Protein AF-A0A6J7NEA6-F1 (afdb_monomer_lite)

Secondary structure (DSSP, 8-state):
---EEE-SSHHHHHHHTTSSEEEEESB-TT--TTS-S-EEEEE---BPPTT--TTSHHHHHHTHHHHTHHHHHHHHHH-HHHHTTSTTHHHHHHHHHTS-GGGHHHHHHTTTTTS--HHHHHHHHHHTTTTHHHHSS-B-HHHHHHHHHHHHHTT--EEEE---SS-HHHHHHHHHHHHH-

Organism: NCBI:txid449393

InterPro domains:
  IPR036661 Luciferase-like domain superfamily [G3DSA:3.20.20.30] (1-178)

Sequence (181 aa):
MPILIGALGPKGRAIAEKFDGVFAATTVEGIEPGAFDWVAFLYWGTVLDQDESLDGERVRLAGGPGGAIAYHATYELAGADAVLTLPGGKEWLATVMALPENERHLGVHVGHCIHLNKADEAAWAVTGGSLLPTTTLTGTAAEVRAHAEQLAEQGVTEMVYQPAGPNPRRELETMYNALSK

pLDDT: mean 95.41, std 3.98, range [59.69, 98.75]

Foldseek 3Di:
DFDEFEDPDPVRVVVRLVGQYYEYEQDCPPVAAPVHPAYEYEFFFFAADVPRFLLDPQRQFWQLLQLLVVLLCCCVPVNLVSLVVDQLSVQLSVQLVVDDPVCSNVSSPVCRLAHQHPSSVSSCVRCSNVSRLPRGLYYHLQSSQVVVVVVVVRNHDHYHYDTYHDCVVNRVVSSCVSHVD

Radius of gyration: 16.83 Å; chains: 1; bounding box: 38×39×41 Å

Structure (mmCIF, N/CA/C/O backbone):
data_AF-A0A6J7NEA6-F1
#
_entry.id   AF-A0A6J7NEA6-F1
#
loop_
_atom_site.group_PDB
_atom_site.id
_atom_site.type_symbol
_atom_site.label_atom_id
_atom_site.label_alt_id
_atom_site.label_comp_id
_atom_site.label_asym_id
_atom_site.label_entity_id
_atom_site.label_seq_id
_atom_site.pdbx_PDB_ins_code
_atom_site.Cartn_x
_atom_site.Cartn_y
_atom_site.Cartn_z
_atom_site.occupancy
_atom_site.B_iso_or_equiv
_atom_site.auth_seq_id
_atom_site.auth_comp_id
_atom_site.auth_asym_id
_atom_site.auth_atom_id
_atom_site.pdbx_PDB_model_num
ATOM 1 N N . MET A 1 1 ? -12.981 -21.023 17.363 1.00 89.31 1 MET A N 1
ATOM 2 C CA . MET A 1 1 ? -11.896 -20.211 16.780 1.00 89.31 1 MET A CA 1
ATOM 3 C C . MET A 1 1 ? -12.492 -19.554 15.556 1.00 89.31 1 MET A C 1
ATOM 5 O O . MET A 1 1 ? -13.000 -20.319 14.742 1.00 89.31 1 MET A O 1
ATOM 9 N N . PRO A 1 2 ? -12.526 -18.215 15.479 1.00 93.88 2 PRO A N 1
ATOM 10 C CA . PRO A 1 2 ? -13.101 -17.529 14.328 1.00 93.88 2 PRO A CA 1
ATOM 11 C C . PRO A 1 2 ? -12.266 -17.777 13.068 1.00 93.88 2 PRO A C 1
ATOM 13 O O . PRO A 1 2 ? -11.044 -17.932 13.155 1.00 93.88 2 PRO A O 1
ATOM 16 N N . ILE A 1 3 ? -12.926 -17.831 11.914 1.00 96.19 3 ILE A N 1
ATOM 17 C CA . ILE A 1 3 ? -12.321 -18.002 10.594 1.00 96.19 3 ILE A CA 1
ATOM 18 C C . ILE A 1 3 ? -12.774 -16.845 9.704 1.00 96.19 3 ILE A C 1
ATOM 20 O O . ILE A 1 3 ? -13.961 -16.700 9.422 1.00 96.19 3 ILE A O 1
ATOM 24 N N . LEU A 1 4 ? -11.809 -16.063 9.219 1.00 96.50 4 LEU A N 1
ATOM 25 C CA . LEU A 1 4 ? -12.025 -15.029 8.208 1.00 96.50 4 LEU A CA 1
ATOM 26 C C . LEU A 1 4 ? -11.512 -15.507 6.853 1.00 96.50 4 LEU A C 1
ATOM 28 O O . LEU A 1 4 ? -10.469 -16.160 6.770 1.00 96.50 4 LEU A O 1
ATOM 32 N N . ILE A 1 5 ? -12.224 -15.158 5.783 1.00 96.38 5 ILE A N 1
ATOM 33 C CA . ILE A 1 5 ? -11.835 -15.522 4.418 1.00 96.38 5 ILE A CA 1
ATOM 34 C C . ILE A 1 5 ? -11.219 -14.320 3.705 1.00 96.38 5 ILE A C 1
ATOM 36 O O . ILE A 1 5 ? -11.878 -13.302 3.504 1.00 96.38 5 ILE A O 1
ATOM 40 N N . GLY A 1 6 ? -9.963 -14.469 3.275 1.00 93.94 6 GLY A N 1
ATOM 41 C CA . GLY A 1 6 ? -9.283 -13.517 2.397 1.00 93.94 6 GLY A CA 1
ATOM 42 C C . GLY A 1 6 ? -9.945 -13.462 1.022 1.00 93.94 6 GLY A C 1
ATOM 43 O O . GLY A 1 6 ? -9.857 -14.433 0.267 1.00 93.94 6 GLY A O 1
ATOM 44 N N . ALA A 1 7 ? -10.618 -12.359 0.685 1.00 88.50 7 ALA A N 1
ATOM 45 C CA . ALA A 1 7 ? -11.416 -12.286 -0.537 1.00 88.50 7 ALA A CA 1
ATOM 46 C C . ALA A 1 7 ? -11.433 -10.893 -1.181 1.00 88.50 7 ALA A C 1
ATOM 48 O O . ALA A 1 7 ? -12.070 -9.975 -0.681 1.00 88.50 7 ALA A O 1
ATOM 49 N N . LEU A 1 8 ? -10.823 -10.784 -2.366 1.00 79.12 8 LEU A N 1
ATOM 50 C CA . LEU A 1 8 ? -10.908 -9.593 -3.229 1.00 79.12 8 LEU A CA 1
ATOM 51 C C . LEU A 1 8 ? -11.978 -9.737 -4.328 1.00 79.12 8 LEU A C 1
ATOM 53 O O . LEU A 1 8 ? -12.566 -8.763 -4.785 1.00 79.12 8 LEU A O 1
ATOM 57 N N . GLY A 1 9 ? -12.272 -10.971 -4.753 1.00 86.44 9 GLY A N 1
ATOM 58 C CA . GLY A 1 9 ? -13.196 -11.260 -5.855 1.00 86.44 9 GLY A CA 1
ATOM 59 C C . GLY A 1 9 ? -14.535 -11.871 -5.416 1.00 86.44 9 GLY A C 1
ATOM 60 O O . GLY A 1 9 ? -14.635 -12.435 -4.322 1.00 86.44 9 GLY A O 1
ATOM 61 N N . PRO A 1 10 ? -15.554 -11.866 -6.297 1.00 89.94 10 PRO A N 1
ATOM 62 C CA . PRO A 1 10 ? -16.910 -12.328 -5.975 1.00 89.94 10 PRO A CA 1
ATOM 63 C C . PRO A 1 10 ? -16.968 -13.805 -5.559 1.00 89.94 10 PRO A C 1
ATOM 65 O O . PRO A 1 10 ? -17.767 -14.180 -4.707 1.00 89.94 10 PRO A O 1
ATOM 68 N N . LYS A 1 11 ? -16.083 -14.654 -6.104 1.00 91.75 11 LYS A N 1
ATOM 69 C CA . LYS A 1 11 ? -16.000 -16.071 -5.711 1.00 91.75 11 LYS A CA 1
ATOM 70 C C . LYS A 1 11 ? -15.532 -16.246 -4.266 1.00 91.75 11 LYS A C 1
ATOM 72 O O . LYS A 1 11 ? -16.073 -17.088 -3.565 1.00 91.75 11 LYS A O 1
ATOM 77 N N . GLY A 1 12 ? -14.537 -15.467 -3.835 1.00 91.12 12 GLY A N 1
ATOM 78 C CA . GLY A 1 12 ? -14.039 -15.508 -2.458 1.00 91.12 12 GLY A CA 1
ATOM 79 C C . GLY A 1 12 ? -15.075 -14.966 -1.476 1.00 91.12 12 GLY A C 1
ATOM 80 O O . GLY A 1 12 ? -15.308 -15.578 -0.440 1.00 91.12 12 GLY A O 1
ATOM 81 N N . ARG A 1 13 ? -15.768 -13.882 -1.849 1.00 91.56 13 ARG A N 1
ATOM 82 C CA . ARG A 1 13 ? -16.838 -13.284 -1.037 1.00 91.56 13 ARG A CA 1
ATOM 83 C C . ARG A 1 13 ? -18.005 -14.249 -0.802 1.00 91.56 13 ARG A C 1
ATOM 85 O O . ARG A 1 13 ? -18.405 -14.437 0.338 1.00 91.56 13 ARG A O 1
ATOM 92 N N . ALA A 1 14 ? -18.444 -14.975 -1.832 1.00 92.38 14 ALA A N 1
ATOM 93 C CA . ALA A 1 14 ? -19.467 -16.019 -1.686 1.00 92.38 14 ALA A CA 1
ATOM 94 C C . ALA A 1 14 ? -19.032 -17.196 -0.781 1.00 92.38 14 ALA A C 1
ATOM 96 O O . ALA A 1 14 ? -19.865 -17.955 -0.282 1.00 92.38 14 ALA A O 1
ATOM 97 N N . ILE A 1 15 ? -17.722 -17.398 -0.594 1.00 95.00 15 ILE A N 1
ATOM 98 C CA . ILE A 1 15 ? -17.208 -18.335 0.410 1.00 95.00 15 ILE A CA 1
ATOM 99 C C . ILE A 1 15 ? -17.215 -17.685 1.794 1.00 95.00 15 ILE A C 1
ATOM 101 O O . ILE A 1 15 ? -17.634 -18.352 2.733 1.00 95.00 15 ILE A O 1
ATOM 105 N N . ALA A 1 16 ? -16.821 -16.413 1.916 1.00 95.06 16 ALA A N 1
ATOM 106 C CA . ALA A 1 16 ? -16.814 -15.667 3.176 1.00 95.06 16 ALA A CA 1
ATOM 107 C C . ALA A 1 16 ? -18.184 -15.654 3.875 1.00 95.06 16 ALA A C 1
ATOM 109 O O . ALA A 1 16 ? -18.229 -15.788 5.091 1.00 95.06 16 ALA A O 1
ATOM 110 N N . GLU A 1 17 ? -19.293 -15.606 3.124 1.00 92.94 17 GLU A N 1
ATOM 111 C CA . GLU A 1 17 ? -20.676 -15.674 3.654 1.00 92.94 17 GLU A CA 1
ATOM 112 C C . GLU A 1 17 ? -20.971 -16.934 4.491 1.00 92.94 17 GLU A C 1
ATOM 114 O O . GLU A 1 17 ? -21.966 -16.998 5.208 1.00 92.94 17 GLU A O 1
ATOM 119 N N . LYS A 1 18 ? -20.127 -17.966 4.388 1.00 95.62 18 LYS A N 1
ATOM 120 C CA . LYS A 1 18 ? -20.266 -19.233 5.121 1.00 95.62 18 LYS A CA 1
ATOM 121 C C . LYS A 1 18 ? -19.426 -19.283 6.401 1.00 95.62 18 LYS A C 1
ATOM 123 O O . LYS A 1 18 ? -19.412 -20.325 7.055 1.00 95.62 18 LYS A O 1
ATOM 128 N N . PHE A 1 19 ? -18.696 -18.215 6.712 1.00 96.25 19 PHE A N 1
ATOM 129 C CA . PHE A 1 19 ? -17.760 -18.119 7.833 1.00 96.25 19 PHE A CA 1
ATOM 130 C C . PHE A 1 19 ? -18.024 -16.855 8.660 1.00 96.25 19 PHE A C 1
ATOM 132 O O . PHE A 1 19 ? -19.014 -16.162 8.448 1.00 96.25 19 PHE A O 1
ATOM 139 N N . ASP A 1 20 ? -17.152 -16.578 9.630 1.00 96.94 20 ASP A N 1
ATOM 140 C CA . ASP A 1 20 ? -17.363 -15.523 10.625 1.00 96.94 20 ASP A CA 1
ATOM 141 C C . ASP A 1 20 ? -17.129 -14.108 10.067 1.00 96.94 20 ASP A C 1
ATOM 143 O O . ASP A 1 20 ? -17.513 -13.129 10.701 1.00 96.94 20 ASP A O 1
ATOM 147 N N . GLY A 1 21 ? -16.503 -13.984 8.892 1.00 96.19 21 GLY A N 1
ATOM 148 C CA . GLY A 1 21 ? -16.270 -12.694 8.256 1.00 96.19 21 GLY A CA 1
ATOM 149 C C . GLY A 1 21 ? -15.310 -12.731 7.073 1.00 96.19 21 GLY A C 1
ATOM 150 O O . GLY A 1 21 ? -14.870 -13.786 6.598 1.00 96.19 21 GLY A O 1
ATOM 151 N N . VAL A 1 22 ? -14.969 -11.536 6.602 1.00 97.00 22 VAL A N 1
ATOM 152 C CA . VAL A 1 22 ? -14.124 -11.314 5.429 1.00 97.00 22 VAL A CA 1
ATOM 153 C C . VAL A 1 22 ? -12.842 -10.584 5.821 1.00 97.00 22 VAL A C 1
ATOM 155 O O . VAL A 1 22 ? -12.849 -9.679 6.654 1.00 97.00 22 VAL A O 1
ATOM 158 N N . PHE A 1 23 ? -11.733 -10.988 5.205 1.00 96.88 23 PHE A N 1
ATOM 159 C CA . PHE A 1 23 ? -10.455 -10.294 5.284 1.00 96.88 23 PHE A CA 1
ATOM 160 C C . PHE A 1 23 ? -10.178 -9.644 3.922 1.00 96.88 23 PHE A C 1
ATOM 162 O O . PHE A 1 23 ? -9.925 -10.328 2.925 1.00 96.88 23 PHE A O 1
ATOM 169 N N . ALA A 1 24 ? -10.273 -8.324 3.867 1.00 94.25 24 ALA A N 1
ATOM 170 C CA . ALA A 1 24 ? -10.056 -7.514 2.678 1.00 94.25 24 ALA A CA 1
ATOM 171 C C . ALA A 1 24 ? -8.676 -6.843 2.717 1.00 94.25 24 ALA A C 1
ATOM 173 O O . ALA A 1 24 ? -8.065 -6.686 3.772 1.00 94.25 24 ALA A O 1
ATOM 174 N N . ALA A 1 25 ? -8.178 -6.450 1.551 1.00 90.38 25 ALA A N 1
ATOM 175 C CA . ALA A 1 25 ? -6.956 -5.670 1.397 1.00 90.38 25 ALA A CA 1
ATOM 176 C C . ALA A 1 25 ? -7.117 -4.758 0.178 1.00 90.38 25 ALA A C 1
ATOM 178 O O . ALA A 1 25 ? -7.821 -5.127 -0.758 1.00 90.38 25 ALA A O 1
ATOM 179 N N . THR A 1 26 ? -6.467 -3.593 0.157 1.00 82.75 26 THR A N 1
ATOM 180 C CA . THR A 1 26 ? -6.476 -2.637 -0.977 1.00 82.75 26 THR A CA 1
ATOM 181 C C . THR A 1 26 ? -7.827 -1.962 -1.268 1.00 82.75 26 THR A C 1
ATOM 183 O O . THR A 1 26 ? -7.848 -0.764 -1.520 1.00 82.75 26 THR A O 1
ATOM 186 N N . THR A 1 27 ? -8.947 -2.685 -1.240 1.00 86.44 27 THR A N 1
ATOM 187 C CA . THR A 1 27 ? -10.294 -2.175 -1.516 1.00 86.44 27 THR A CA 1
ATOM 188 C C . THR A 1 27 ? -11.355 -2.986 -0.770 1.00 86.44 27 THR A C 1
ATOM 190 O O . THR A 1 27 ? -11.175 -4.178 -0.515 1.00 86.44 27 THR A O 1
ATOM 193 N N . VAL A 1 28 ? -12.469 -2.335 -0.439 1.00 90.50 28 VAL A N 1
ATOM 194 C CA . VAL A 1 28 ? -13.708 -2.975 0.039 1.00 90.50 28 VAL A CA 1
ATOM 195 C C . VAL A 1 28 ? -14.769 -3.064 -1.064 1.00 90.50 28 VAL A C 1
ATOM 197 O O . VAL A 1 28 ? -15.922 -3.387 -0.801 1.00 90.50 28 VAL A O 1
ATOM 200 N N . GLU A 1 29 ? -14.403 -2.790 -2.319 1.00 89.31 29 GLU A N 1
ATOM 201 C CA . GLU A 1 29 ? -15.335 -2.809 -3.446 1.00 89.31 29 GLU A CA 1
ATOM 202 C C . GLU A 1 29 ? -16.078 -4.153 -3.566 1.00 89.31 29 GLU A C 1
ATOM 204 O O . GLU A 1 29 ? -15.499 -5.243 -3.640 1.00 89.31 29 GLU A O 1
ATOM 209 N N . GLY A 1 30 ? -17.408 -4.064 -3.603 1.00 88.69 30 GLY A N 1
ATOM 210 C CA . GLY A 1 30 ? -18.301 -5.217 -3.627 1.00 88.69 30 GLY A CA 1
ATOM 211 C C . GLY A 1 30 ? -18.518 -5.887 -2.264 1.00 88.69 30 GLY A C 1
ATOM 212 O O . GLY A 1 30 ? -19.132 -6.957 -2.217 1.00 88.69 30 GLY A O 1
ATOM 213 N N . ILE A 1 31 ? -18.027 -5.303 -1.172 1.00 91.69 31 ILE A N 1
ATOM 214 C CA . ILE A 1 31 ? -18.454 -5.611 0.193 1.00 91.69 31 ILE A CA 1
ATOM 215 C C . ILE A 1 31 ? -19.374 -4.470 0.622 1.00 91.69 31 ILE A C 1
ATOM 217 O O . ILE A 1 31 ? -18.912 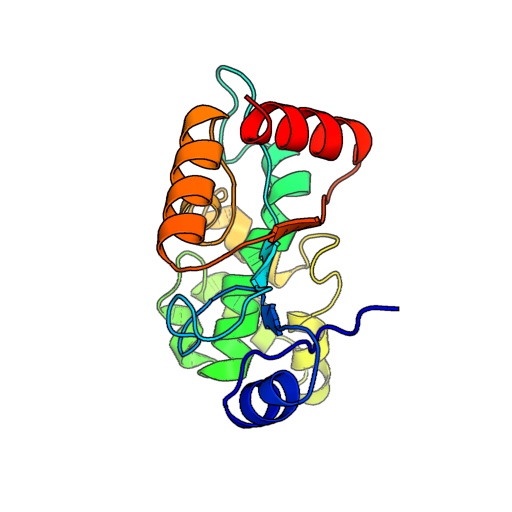-3.392 0.978 1.00 91.69 31 ILE A O 1
ATOM 221 N N . GLU A 1 32 ? -20.684 -4.690 0.539 1.00 91.81 32 GLU A N 1
ATOM 222 C CA . GLU A 1 32 ? -21.648 -3.681 0.981 1.00 91.81 32 GLU A CA 1
ATOM 223 C C . GLU A 1 32 ? -21.550 -3.485 2.507 1.00 91.81 32 GLU A C 1
ATOM 225 O O . GLU A 1 32 ? -21.403 -4.477 3.235 1.00 91.81 32 GLU A O 1
ATOM 230 N N . PRO A 1 33 ? -21.664 -2.248 3.027 1.00 94.06 33 PRO A N 1
ATOM 231 C CA . PRO A 1 33 ? -21.673 -2.009 4.465 1.00 94.06 33 PRO A CA 1
ATOM 232 C C . PRO A 1 33 ? -22.750 -2.846 5.170 1.00 94.06 33 PRO A C 1
ATOM 234 O O . PRO A 1 33 ? -23.919 -2.839 4.782 1.00 94.06 33 PRO A O 1
ATOM 237 N N . GLY A 1 34 ? -22.353 -3.584 6.209 1.00 92.38 34 GLY A N 1
ATOM 238 C CA . GLY A 1 34 ? -23.239 -4.492 6.944 1.00 92.38 34 GLY A CA 1
ATOM 239 C C . GLY A 1 34 ? -23.480 -5.855 6.279 1.00 92.38 34 GLY A C 1
ATOM 240 O O . GLY A 1 34 ? -24.256 -6.644 6.810 1.00 92.38 34 GLY A O 1
ATOM 241 N N . ALA A 1 35 ? -22.822 -6.169 5.154 1.00 92.25 35 ALA A N 1
ATOM 242 C CA . ALA A 1 35 ? -22.872 -7.510 4.558 1.00 92.25 35 ALA A CA 1
ATOM 243 C C . ALA A 1 35 ? -22.213 -8.585 5.442 1.00 92.25 35 ALA A C 1
ATOM 245 O O . ALA A 1 35 ? -22.572 -9.758 5.355 1.00 92.25 35 ALA A O 1
ATOM 246 N N . PHE A 1 36 ? -21.264 -8.184 6.291 1.00 95.00 36 PHE A N 1
ATOM 247 C CA . PHE A 1 36 ? -20.608 -9.031 7.282 1.00 95.00 36 PHE A CA 1
ATOM 248 C C . PHE A 1 36 ? -20.566 -8.308 8.626 1.00 95.00 36 PHE A C 1
ATOM 250 O O . PHE A 1 36 ? -20.308 -7.105 8.667 1.00 95.00 36 PHE A O 1
ATOM 257 N N . ASP A 1 37 ? -20.735 -9.057 9.716 1.00 95.12 37 ASP A N 1
ATOM 258 C CA . ASP A 1 37 ? -20.525 -8.537 11.074 1.00 95.12 37 ASP A CA 1
ATOM 259 C C . ASP A 1 37 ? -19.036 -8.254 11.349 1.00 95.12 37 ASP A C 1
ATOM 261 O O . ASP A 1 37 ? -18.707 -7.419 12.191 1.00 95.12 37 ASP A O 1
ATOM 265 N N . TRP A 1 38 ? -18.136 -8.947 10.637 1.00 97.31 38 TRP A N 1
ATOM 266 C CA . TRP A 1 38 ? -16.689 -8.800 10.765 1.00 97.31 38 TRP A CA 1
ATOM 267 C C . TRP A 1 38 ? -16.020 -8.594 9.401 1.00 97.31 38 TRP A C 1
ATOM 269 O O . TRP A 1 38 ? -15.915 -9.509 8.578 1.00 97.31 38 TRP A O 1
ATOM 279 N N . VAL A 1 39 ? -15.534 -7.373 9.184 1.00 97.44 39 VAL A N 1
ATOM 280 C CA . VAL A 1 39 ? -14.752 -6.955 8.017 1.00 97.44 39 VAL A CA 1
ATOM 281 C C . VAL A 1 39 ? -13.379 -6.496 8.500 1.00 97.44 39 VAL A C 1
ATOM 283 O O . VAL A 1 39 ? -13.215 -5.363 8.956 1.00 97.44 39 VAL A O 1
ATOM 286 N N . ALA A 1 40 ? -12.392 -7.387 8.418 1.00 97.38 40 ALA A N 1
ATOM 287 C CA . ALA A 1 40 ? -10.998 -7.053 8.686 1.00 97.38 40 ALA A CA 1
ATOM 288 C C . ALA A 1 40 ? -10.356 -6.473 7.422 1.00 97.38 40 ALA A C 1
ATOM 290 O O . ALA A 1 40 ? -10.438 -7.082 6.356 1.00 97.38 40 ALA A O 1
ATOM 291 N N . PHE A 1 41 ? -9.709 -5.316 7.528 1.00 96.06 41 PHE A N 1
ATOM 292 C CA . PHE A 1 41 ? -9.077 -4.642 6.399 1.00 96.06 41 PHE A CA 1
ATOM 293 C C . PHE A 1 41 ? -7.574 -4.496 6.625 1.00 96.06 41 PHE A C 1
ATOM 295 O O . PHE A 1 41 ? -7.138 -3.816 7.556 1.00 96.06 41 PHE A O 1
ATOM 302 N N . LEU A 1 42 ? -6.779 -5.133 5.764 1.00 95.81 42 LEU A N 1
ATOM 303 C CA . LEU A 1 42 ? -5.329 -4.997 5.748 1.00 95.81 42 LEU A CA 1
ATOM 304 C C . LEU A 1 42 ? -4.910 -3.698 5.070 1.00 95.81 42 LEU A C 1
ATOM 306 O O . LEU A 1 42 ? -5.265 -3.434 3.920 1.00 95.81 42 LEU A O 1
ATOM 310 N N . TYR A 1 43 ? -4.067 -2.947 5.765 1.00 92.50 43 TYR A N 1
ATOM 311 C CA . TYR A 1 43 ? -3.426 -1.754 5.247 1.00 92.50 43 TYR A CA 1
ATOM 312 C C . TYR A 1 43 ? -1.935 -1.720 5.569 1.00 92.50 43 TYR A C 1
ATOM 314 O O . TYR A 1 43 ? -1.420 -2.363 6.489 1.00 92.50 43 TYR A O 1
ATOM 322 N N . TRP A 1 44 ? -1.263 -0.879 4.795 1.00 95.88 44 TRP A N 1
ATOM 323 C CA . TRP A 1 44 ? 0.140 -0.520 4.922 1.00 95.88 44 TRP A CA 1
ATOM 324 C C . TRP A 1 44 ? 0.248 0.996 5.077 1.00 95.88 44 TRP A C 1
ATOM 326 O O . TRP A 1 44 ? -0.750 1.713 4.972 1.00 95.88 44 TRP A O 1
ATOM 336 N N . GLY A 1 45 ? 1.464 1.489 5.280 1.00 96.12 45 GLY A N 1
ATOM 337 C CA . GLY A 1 45 ? 1.749 2.916 5.377 1.00 96.12 45 GLY A CA 1
ATOM 338 C C . GLY A 1 45 ? 2.497 3.264 6.652 1.00 96.12 45 GLY A C 1
ATOM 339 O O . GLY A 1 45 ? 2.931 2.383 7.399 1.00 96.12 45 GLY A O 1
ATOM 340 N N . THR A 1 46 ? 2.668 4.559 6.885 1.00 98.06 46 THR A N 1
ATOM 341 C CA . THR A 1 46 ? 3.427 5.073 8.024 1.00 98.06 46 THR A CA 1
ATOM 342 C C . THR A 1 46 ? 2.885 6.411 8.516 1.00 98.06 46 THR A C 1
ATOM 344 O O . THR A 1 46 ? 2.452 7.250 7.730 1.00 98.06 46 THR A O 1
ATOM 347 N N . VAL A 1 47 ? 2.950 6.641 9.826 1.00 98.00 47 VAL A N 1
ATOM 348 C CA . VAL A 1 47 ? 2.638 7.952 10.405 1.00 98.00 47 VAL A CA 1
ATOM 349 C C . VAL A 1 47 ? 3.864 8.860 10.280 1.00 98.00 47 VAL A C 1
ATOM 351 O O . VAL A 1 47 ? 4.972 8.490 10.695 1.00 98.00 47 VAL A O 1
ATOM 354 N N . LEU A 1 48 ? 3.653 10.040 9.699 1.00 98.00 48 LEU A N 1
ATOM 355 C CA . LEU A 1 48 ? 4.662 11.083 9.548 1.00 98.00 48 LEU A CA 1
ATOM 356 C C . LEU A 1 48 ? 4.907 11.797 10.880 1.00 98.00 48 LEU A C 1
ATOM 358 O O . LEU A 1 48 ? 3.959 12.146 11.591 1.00 98.00 48 LEU A O 1
ATOM 362 N N . ASP A 1 49 ? 6.181 12.030 11.196 1.00 94.94 49 ASP A N 1
ATOM 363 C CA . ASP A 1 49 ? 6.560 12.939 12.281 1.00 94.94 49 ASP A CA 1
ATOM 364 C C . ASP A 1 49 ? 6.300 14.405 11.883 1.00 94.94 49 ASP A C 1
ATOM 366 O O . ASP A 1 49 ? 6.056 14.729 10.717 1.00 94.94 49 ASP A O 1
ATOM 370 N N . GLN A 1 50 ? 6.342 15.315 12.860 1.00 90.75 50 GLN A N 1
ATOM 371 C CA . GLN A 1 50 ? 6.224 16.745 12.580 1.00 90.75 50 GLN A CA 1
ATOM 372 C C . GLN A 1 50 ? 7.338 17.180 11.613 1.00 90.75 50 GLN A C 1
ATOM 374 O O . GLN A 1 50 ? 8.510 16.893 11.849 1.00 90.75 50 GLN A O 1
ATOM 379 N N . ASP A 1 51 ? 6.952 17.870 10.537 1.00 90.81 51 ASP A N 1
ATOM 380 C CA . ASP A 1 51 ? 7.835 18.362 9.468 1.00 90.81 51 ASP A CA 1
ATOM 381 C C . ASP A 1 51 ? 8.543 17.265 8.641 1.00 90.81 51 ASP A C 1
ATOM 383 O O . ASP A 1 51 ? 9.449 17.561 7.857 1.00 90.81 51 ASP A O 1
ATOM 387 N N . GLU A 1 52 ? 8.134 15.997 8.768 1.00 95.81 52 GLU A N 1
ATOM 388 C CA . GLU A 1 52 ? 8.680 14.917 7.948 1.00 95.81 52 GLU A CA 1
ATOM 389 C C . GLU A 1 52 ? 8.156 14.977 6.506 1.00 95.81 52 GLU A C 1
ATOM 391 O O . GLU A 1 52 ? 6.951 15.028 6.256 1.00 95.81 52 GLU A O 1
ATOM 396 N N . SER A 1 53 ? 9.078 14.931 5.541 1.00 95.38 53 SER A N 1
ATOM 397 C CA . SER A 1 53 ? 8.735 14.923 4.119 1.00 95.38 53 SER A CA 1
ATOM 398 C C . SER A 1 53 ? 8.304 13.537 3.641 1.00 95.38 53 SER A C 1
ATOM 400 O O . SER A 1 53 ? 8.912 12.526 3.996 1.00 95.38 53 SER A O 1
ATOM 402 N N . LEU A 1 54 ? 7.306 13.506 2.756 1.00 95.75 54 LEU A N 1
ATOM 403 C CA . LEU A 1 54 ? 6.775 12.286 2.142 1.00 95.75 54 LEU A CA 1
ATOM 404 C C . LEU A 1 54 ? 7.819 11.535 1.292 1.00 95.75 54 LEU A C 1
ATOM 406 O O . LEU A 1 54 ? 7.773 10.310 1.198 1.00 95.75 54 LEU A O 1
ATOM 410 N N . ASP A 1 55 ? 8.774 12.259 0.708 1.00 96.50 55 ASP A N 1
ATOM 411 C CA . ASP A 1 55 ? 9.860 11.702 -0.108 1.00 96.50 55 ASP A CA 1
ATOM 412 C C . ASP A 1 55 ? 11.094 11.282 0.715 1.00 96.50 55 ASP A C 1
ATOM 414 O O . ASP A 1 55 ? 12.078 10.786 0.157 1.00 96.50 55 ASP A O 1
ATOM 418 N N . GLY A 1 56 ? 11.044 11.450 2.041 1.00 97.44 56 GLY A N 1
ATOM 419 C CA . GLY A 1 56 ? 12.138 11.132 2.948 1.00 97.44 56 GLY A C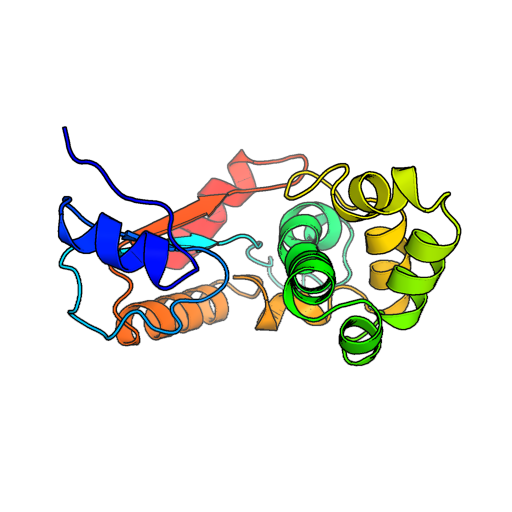A 1
ATOM 420 C C . GLY A 1 56 ? 12.461 9.637 3.003 1.00 97.44 56 GLY A C 1
ATOM 421 O O . GLY A 1 56 ? 11.590 8.776 2.885 1.00 97.44 56 GLY A O 1
ATOM 422 N N . GLU A 1 57 ? 13.730 9.309 3.260 1.00 97.44 57 GLU A N 1
ATOM 423 C CA . GLU A 1 57 ? 14.222 7.922 3.243 1.00 97.44 57 GLU A CA 1
ATOM 424 C C . GLU A 1 57 ? 13.479 7.006 4.228 1.00 97.44 57 GLU A C 1
ATOM 426 O O . GLU A 1 57 ? 13.181 5.856 3.911 1.00 97.44 57 GLU A O 1
ATOM 431 N N . ARG A 1 58 ? 13.116 7.506 5.415 1.00 97.44 58 ARG A N 1
ATOM 432 C CA . ARG A 1 58 ? 12.331 6.722 6.378 1.00 97.44 58 ARG A CA 1
ATOM 433 C C . ARG A 1 58 ? 10.947 6.383 5.819 1.00 97.44 58 ARG A C 1
ATOM 435 O O . ARG A 1 58 ? 10.539 5.224 5.887 1.00 97.44 58 ARG A O 1
ATOM 442 N N . VAL A 1 59 ? 10.254 7.370 5.248 1.00 98.12 59 VAL A N 1
ATOM 443 C CA . VAL A 1 59 ? 8.928 7.198 4.634 1.00 98.12 59 VAL A CA 1
ATOM 444 C C . VAL A 1 59 ? 9.007 6.246 3.445 1.00 98.12 59 VAL A C 1
ATOM 446 O O . VAL A 1 59 ? 8.169 5.355 3.320 1.00 98.12 59 VAL A O 1
ATOM 449 N N . ARG A 1 60 ? 10.064 6.345 2.631 1.00 98.38 60 ARG A N 1
ATOM 450 C CA . ARG A 1 60 ? 10.345 5.389 1.556 1.00 98.38 60 ARG A CA 1
ATOM 451 C C . ARG A 1 60 ? 10.445 3.958 2.065 1.00 98.38 60 ARG A C 1
ATOM 453 O O . ARG A 1 60 ? 9.820 3.067 1.500 1.00 98.38 60 ARG A O 1
ATOM 460 N N . LEU A 1 61 ? 11.211 3.730 3.129 1.00 98.12 61 LEU A N 1
ATOM 461 C CA . LEU A 1 61 ? 11.421 2.391 3.681 1.00 98.12 61 LEU A CA 1
ATOM 462 C C . LEU A 1 61 ? 10.174 1.833 4.386 1.00 98.12 61 LEU A C 1
ATOM 464 O O . LEU A 1 61 ? 9.932 0.631 4.309 1.00 98.12 61 LEU A O 1
ATOM 468 N N . ALA A 1 62 ? 9.401 2.677 5.075 1.00 97.94 62 ALA A N 1
ATOM 469 C CA . ALA A 1 62 ? 8.257 2.250 5.885 1.00 97.94 62 ALA A CA 1
ATOM 470 C C . ALA A 1 62 ? 6.921 2.235 5.120 1.00 97.94 62 ALA A C 1
ATOM 472 O O . ALA A 1 62 ? 6.132 1.308 5.272 1.00 97.94 62 ALA A O 1
ATOM 473 N N . GLY A 1 63 ? 6.654 3.252 4.299 1.00 97.44 63 GLY A N 1
ATOM 474 C CA . GLY A 1 63 ? 5.416 3.388 3.524 1.00 97.44 63 GLY A CA 1
ATOM 475 C C . GLY A 1 63 ? 5.535 2.891 2.084 1.00 97.44 63 GLY A C 1
ATOM 476 O O . GLY A 1 63 ? 4.577 2.338 1.543 1.00 97.44 63 GLY A O 1
ATOM 477 N N . GLY A 1 64 ? 6.716 3.034 1.473 1.00 97.75 64 GLY A N 1
ATOM 478 C CA . GLY A 1 64 ? 6.962 2.684 0.070 1.00 97.75 64 GLY A CA 1
ATOM 479 C C . GLY A 1 64 ? 6.497 1.279 -0.331 1.00 97.75 64 GLY A C 1
ATOM 480 O O . GLY A 1 64 ? 5.774 1.174 -1.322 1.00 97.75 64 GLY A O 1
ATOM 481 N N . PRO A 1 65 ? 6.836 0.206 0.416 1.00 97.38 65 PRO A N 1
ATOM 482 C CA . PRO A 1 65 ? 6.436 -1.155 0.049 1.00 97.38 65 PRO A CA 1
ATOM 483 C C . PRO A 1 65 ? 4.919 -1.350 -0.045 1.00 97.38 65 PRO A C 1
ATOM 485 O O . PRO A 1 65 ? 4.458 -2.123 -0.879 1.00 97.38 65 PRO A O 1
ATOM 488 N N . GLY A 1 66 ? 4.146 -0.631 0.776 1.00 96.50 66 GLY A N 1
ATOM 489 C CA . GLY A 1 66 ? 2.687 -0.607 0.688 1.00 96.50 66 GLY A CA 1
ATOM 490 C C . GLY A 1 66 ? 2.183 0.169 -0.528 1.00 96.50 66 GLY A C 1
ATOM 491 O O . GLY A 1 66 ? 1.287 -0.292 -1.227 1.00 96.50 66 GLY A O 1
ATOM 492 N N . GLY A 1 67 ? 2.791 1.321 -0.825 1.00 96.56 67 GLY A N 1
ATOM 493 C CA . GLY A 1 67 ? 2.428 2.131 -1.993 1.00 96.56 67 GLY A CA 1
ATOM 494 C C . GLY A 1 67 ? 2.713 1.438 -3.329 1.00 96.56 67 GLY A C 1
ATOM 495 O O . GLY A 1 67 ? 1.953 1.594 -4.283 1.00 96.56 67 GLY A O 1
ATOM 496 N N . ALA A 1 68 ? 3.769 0.621 -3.395 1.00 97.62 68 ALA A N 1
ATOM 497 C CA . ALA A 1 68 ? 4.139 -0.129 -4.597 1.00 97.62 68 ALA A CA 1
ATOM 498 C C . ALA A 1 68 ? 3.051 -1.118 -5.058 1.00 97.62 68 ALA A C 1
ATOM 500 O O . ALA A 1 68 ? 2.930 -1.403 -6.252 1.00 97.62 68 ALA A O 1
ATOM 501 N N . ILE A 1 69 ? 2.187 -1.569 -4.139 1.00 96.00 69 ILE A N 1
ATOM 502 C CA . ILE A 1 69 ? 1.064 -2.469 -4.438 1.00 96.00 69 ILE A CA 1
ATOM 503 C C . ILE A 1 69 ? 0.146 -1.878 -5.510 1.00 96.00 69 ILE A C 1
ATOM 505 O O . ILE A 1 69 ? -0.408 -2.636 -6.301 1.00 96.00 69 ILE A O 1
ATOM 509 N N . ALA A 1 70 ? 0.026 -0.550 -5.608 1.00 96.31 70 ALA A N 1
ATOM 510 C CA . ALA A 1 70 ? -0.760 0.092 -6.658 1.00 96.31 70 ALA A CA 1
ATOM 511 C C . ALA A 1 70 ? -0.272 -0.285 -8.067 1.00 96.31 70 ALA A C 1
ATOM 513 O O . ALA A 1 70 ? -1.091 -0.619 -8.925 1.00 96.31 70 ALA A O 1
ATOM 514 N N . TYR A 1 71 ? 1.046 -0.312 -8.302 1.00 97.88 71 TYR A N 1
ATOM 515 C CA . TYR A 1 71 ? 1.606 -0.752 -9.583 1.00 97.88 71 TYR A CA 1
ATOM 516 C C . TYR A 1 71 ? 1.385 -2.248 -9.795 1.00 97.88 71 TYR A C 1
ATOM 518 O O . TYR A 1 71 ? 0.941 -2.656 -10.867 1.00 97.88 71 TYR A O 1
ATOM 526 N N . HIS A 1 72 ? 1.637 -3.057 -8.761 1.00 97.38 72 HIS A N 1
ATOM 527 C CA . HIS A 1 72 ? 1.546 -4.515 -8.845 1.00 97.38 72 HIS A CA 1
ATOM 528 C C . HIS A 1 72 ? 0.110 -4.951 -9.153 1.00 97.38 72 HIS A C 1
ATOM 530 O O . HIS A 1 72 ? -0.129 -5.687 -10.105 1.00 97.38 72 HIS A O 1
ATOM 536 N N . ALA A 1 73 ? -0.857 -4.454 -8.380 1.00 94.38 73 ALA A N 1
ATOM 537 C CA . ALA A 1 73 ? -2.269 -4.761 -8.555 1.00 94.38 73 ALA A CA 1
ATOM 538 C C . ALA A 1 73 ? -2.785 -4.256 -9.907 1.00 94.38 73 ALA A C 1
ATOM 540 O O . ALA A 1 73 ? -3.492 -4.987 -10.593 1.00 94.38 73 ALA A O 1
ATOM 541 N N . THR A 1 74 ? -2.397 -3.049 -10.333 1.00 96.19 74 THR A N 1
ATOM 542 C CA . THR A 1 74 ? -2.797 -2.520 -11.647 1.00 96.19 74 THR A CA 1
ATOM 543 C C . THR A 1 74 ? -2.252 -3.383 -12.782 1.00 96.19 74 THR A C 1
ATOM 545 O O . THR A 1 74 ? -2.999 -3.733 -13.694 1.00 96.19 74 THR A O 1
ATOM 548 N N . TYR A 1 75 ? -0.982 -3.789 -12.708 1.00 96.94 75 TYR A N 1
ATOM 549 C CA . TYR A 1 75 ? -0.372 -4.662 -13.708 1.00 96.94 75 TYR A CA 1
ATOM 550 C C . TYR A 1 75 ? -1.074 -6.026 -13.788 1.00 96.94 75 TYR A C 1
ATOM 552 O O . TYR A 1 75 ? -1.410 -6.477 -14.880 1.00 96.94 75 TYR A O 1
ATOM 560 N N . GLU A 1 76 ? -1.335 -6.664 -12.645 1.00 93.44 76 GLU A N 1
ATOM 561 C CA . GLU A 1 76 ? -1.941 -8.003 -12.586 1.00 93.44 76 GLU A CA 1
ATOM 562 C C . GLU A 1 76 ? -3.430 -8.011 -12.961 1.00 93.44 76 GLU A C 1
ATOM 564 O O . GLU A 1 76 ? -3.908 -8.941 -13.609 1.00 93.44 76 GLU A O 1
ATOM 569 N N . LEU A 1 77 ? -4.181 -6.986 -12.550 1.00 91.06 77 LEU A N 1
ATOM 570 C CA . LEU A 1 77 ? -5.638 -6.957 -12.703 1.00 91.06 77 LEU A CA 1
ATOM 571 C C . LEU A 1 77 ? -6.094 -6.265 -13.992 1.00 91.06 77 LEU A C 1
ATOM 573 O O . LEU A 1 77 ? -7.143 -6.621 -14.529 1.00 91.06 77 LEU A O 1
ATOM 577 N N . ALA A 1 78 ? -5.331 -5.285 -14.482 1.00 94.88 78 ALA A N 1
ATOM 578 C CA . ALA A 1 78 ? -5.700 -4.455 -15.631 1.00 94.88 78 ALA A CA 1
ATOM 579 C C . ALA A 1 78 ? -4.663 -4.468 -16.770 1.00 94.88 78 ALA A C 1
ATOM 581 O O . ALA A 1 78 ? -4.930 -3.931 -17.847 1.00 94.88 78 ALA A O 1
ATOM 582 N N . GLY A 1 79 ? -3.516 -5.124 -16.577 1.00 95.94 79 GLY A N 1
ATOM 583 C CA . GLY A 1 79 ? -2.480 -5.282 -17.593 1.00 95.94 79 GLY A CA 1
ATOM 584 C C . GLY A 1 79 ? -1.479 -4.126 -17.660 1.00 95.94 79 GLY A C 1
ATOM 585 O O . GLY A 1 79 ? -1.610 -3.092 -17.006 1.00 95.94 79 GLY A O 1
ATOM 586 N N . ALA A 1 80 ? -0.453 -4.313 -18.494 1.00 96.25 80 ALA A N 1
ATOM 587 C CA . ALA A 1 80 ? 0.689 -3.406 -18.615 1.00 96.25 80 ALA A CA 1
ATOM 588 C C . ALA A 1 80 ? 0.299 -1.958 -18.965 1.00 96.25 80 ALA A C 1
ATOM 590 O O . ALA A 1 80 ? 0.795 -1.023 -18.340 1.00 96.25 80 ALA A O 1
ATOM 591 N N . ASP A 1 81 ? -0.610 -1.767 -19.924 1.00 97.50 81 ASP A N 1
ATOM 592 C CA . ASP A 1 81 ? -0.997 -0.431 -20.395 1.00 97.50 81 ASP A CA 1
ATOM 593 C C . ASP A 1 81 ? -1.692 0.396 -19.306 1.00 97.50 81 ASP A C 1
ATOM 595 O O . ASP A 1 81 ? -1.527 1.615 -19.256 1.00 97.50 81 ASP A O 1
ATOM 599 N N . ALA A 1 82 ? -2.422 -0.252 -18.391 1.00 97.94 82 ALA A N 1
ATOM 600 C CA . ALA A 1 82 ? -3.104 0.430 -17.295 1.00 97.94 82 ALA A CA 1
ATOM 601 C C . ALA A 1 82 ? -2.115 1.084 -16.318 1.00 97.94 82 ALA A C 1
ATOM 603 O O . ALA A 1 82 ? -2.392 2.160 -15.788 1.00 97.94 82 ALA A O 1
ATOM 604 N N . VAL A 1 83 ? -0.928 0.496 -16.136 1.00 98.06 83 VAL A N 1
ATOM 605 C CA . VAL A 1 83 ? 0.120 1.039 -15.256 1.00 98.06 83 VAL A CA 1
ATOM 606 C C . VAL A 1 83 ? 0.579 2.425 -15.713 1.00 98.06 83 VAL A C 1
ATOM 608 O O . VAL A 1 83 ? 0.918 3.259 -14.880 1.00 98.06 83 VAL A O 1
ATOM 611 N N . LEU A 1 84 ? 0.523 2.725 -17.016 1.00 98.12 84 LEU A N 1
ATOM 612 C CA . LEU A 1 84 ? 0.931 4.022 -17.573 1.00 98.12 84 LEU A CA 1
ATOM 613 C C . LEU A 1 84 ? 0.069 5.200 -17.093 1.00 98.12 84 LEU A C 1
ATOM 615 O O . LEU A 1 84 ? 0.463 6.352 -17.261 1.00 98.12 84 LEU A O 1
ATOM 619 N N . THR A 1 85 ? -1.099 4.919 -16.511 1.00 97.12 85 THR A N 1
ATOM 620 C CA . THR A 1 85 ? -1.984 5.930 -15.914 1.00 97.12 85 THR A CA 1
ATOM 621 C C . THR A 1 85 ? -1.554 6.355 -14.510 1.00 97.12 85 THR A C 1
ATOM 623 O O . THR A 1 85 ? -2.002 7.393 -14.022 1.00 97.12 85 THR A O 1
ATOM 626 N N . LEU A 1 86 ? -0.671 5.585 -13.868 1.00 97.69 86 LEU A N 1
ATOM 627 C CA . LEU A 1 86 ? -0.155 5.880 -12.538 1.00 97.69 86 LEU A CA 1
ATOM 628 C C . LEU A 1 86 ? 1.052 6.833 -12.621 1.00 97.69 86 LEU A C 1
ATOM 630 O O . LEU A 1 86 ? 1.880 6.704 -13.531 1.00 97.69 86 LEU A O 1
ATOM 634 N N . PRO A 1 87 ? 1.220 7.754 -11.652 1.00 97.94 87 PRO A N 1
ATOM 635 C CA . PRO A 1 87 ? 2.475 8.481 -11.462 1.00 97.94 87 PRO A CA 1
ATOM 636 C C . PRO A 1 87 ? 3.664 7.513 -11.449 1.00 97.94 87 PRO A C 1
ATOM 638 O O . PRO A 1 87 ? 3.594 6.501 -10.772 1.00 97.94 87 PRO A O 1
ATOM 641 N N . GLY A 1 88 ? 4.737 7.777 -12.202 1.00 98.19 88 GLY A N 1
ATOM 642 C CA . GLY A 1 88 ? 5.917 6.892 -12.260 1.00 98.19 88 GLY A CA 1
ATOM 643 C C . GLY A 1 88 ? 5.701 5.536 -12.950 1.00 98.19 88 GLY A C 1
ATOM 644 O O . GLY A 1 88 ? 6.628 4.728 -13.038 1.00 98.19 88 GLY A O 1
ATOM 645 N N . GLY A 1 89 ? 4.498 5.267 -13.469 1.00 98.44 89 GLY A N 1
ATOM 646 C CA . GLY A 1 89 ? 4.157 3.986 -14.084 1.00 98.44 89 GLY A CA 1
ATOM 647 C C . GLY A 1 89 ? 4.952 3.679 -15.354 1.00 98.44 89 GLY A C 1
ATOM 648 O O . GLY A 1 89 ? 5.221 2.516 -15.652 1.00 98.44 89 GLY A O 1
ATOM 649 N N . LYS A 1 90 ? 5.398 4.709 -16.083 1.00 98.69 90 LYS A N 1
ATOM 650 C CA . LYS A 1 90 ? 6.262 4.552 -17.261 1.00 98.69 90 LYS A CA 1
ATOM 651 C C . LYS A 1 90 ? 7.631 3.981 -16.881 1.00 98.69 90 LYS A C 1
ATOM 653 O O . LYS A 1 90 ? 8.112 3.061 -17.539 1.00 98.69 90 LYS A O 1
ATOM 658 N N . GLU A 1 91 ? 8.256 4.526 -15.844 1.00 98.75 91 GLU A N 1
ATOM 659 C CA . GLU A 1 91 ? 9.566 4.117 -15.331 1.00 98.75 91 GLU A CA 1
ATOM 660 C C . GLU A 1 91 ? 9.497 2.716 -14.718 1.00 98.75 91 GLU A C 1
ATOM 662 O O . GLU A 1 91 ? 10.354 1.866 -14.992 1.00 98.75 91 GLU A O 1
ATOM 667 N N . TRP A 1 92 ? 8.429 2.458 -13.959 1.00 98.69 92 TRP A N 1
ATOM 668 C CA . TRP A 1 92 ? 8.136 1.143 -13.403 1.00 98.69 92 TRP A CA 1
ATOM 669 C C . TRP A 1 92 ? 8.014 0.091 -14.512 1.00 98.69 92 TRP A C 1
ATOM 671 O O . TRP A 1 92 ? 8.753 -0.897 -14.534 1.00 98.69 92 TRP A O 1
ATOM 681 N N . LEU A 1 93 ? 7.142 0.339 -15.498 1.00 98.56 93 LEU A N 1
ATOM 682 C CA . LEU A 1 93 ? 6.858 -0.617 -16.565 1.00 98.56 93 LEU A CA 1
ATOM 683 C C . LEU A 1 93 ? 8.078 -0.851 -17.457 1.00 98.56 93 LEU A C 1
ATOM 685 O O . LEU A 1 93 ? 8.358 -1.993 -17.814 1.00 98.56 93 LEU A O 1
ATOM 689 N N . ALA A 1 94 ? 8.842 0.195 -17.785 1.00 98.62 94 ALA A N 1
ATOM 690 C CA . ALA A 1 94 ? 10.083 0.048 -18.542 1.00 98.62 94 ALA A CA 1
ATOM 691 C C . ALA A 1 94 ? 11.076 -0.891 -17.834 1.00 98.62 94 ALA A C 1
ATOM 693 O O . ALA A 1 94 ? 11.711 -1.721 -18.487 1.00 98.62 94 ALA A O 1
ATOM 694 N N . THR A 1 95 ? 11.166 -0.803 -16.503 1.00 98.50 95 THR A N 1
ATOM 695 C CA . THR A 1 95 ? 12.042 -1.660 -15.693 1.00 98.50 95 THR A CA 1
ATOM 696 C C . THR A 1 95 ? 11.583 -3.117 -15.704 1.00 98.50 95 THR A C 1
ATOM 698 O O . THR A 1 95 ? 12.404 -4.011 -15.909 1.00 98.50 95 THR A O 1
ATOM 701 N N . VAL A 1 96 ? 10.278 -3.371 -15.556 1.00 98.44 96 VAL A N 1
ATOM 702 C CA . VAL A 1 96 ? 9.715 -4.731 -15.637 1.00 98.44 96 VAL A CA 1
ATOM 703 C C . VAL A 1 96 ? 9.899 -5.319 -17.038 1.00 98.44 96 VAL A C 1
ATOM 705 O O . VAL A 1 96 ? 10.332 -6.460 -17.187 1.00 98.44 96 VAL A O 1
ATOM 708 N N . MET A 1 97 ? 9.619 -4.543 -18.086 1.00 97.88 97 MET A N 1
ATOM 709 C CA . MET A 1 97 ? 9.649 -5.019 -19.474 1.00 97.88 97 MET A CA 1
ATOM 710 C C . MET A 1 97 ? 11.059 -5.308 -20.000 1.00 97.88 97 MET A C 1
ATOM 712 O O . MET A 1 97 ? 11.191 -6.064 -20.966 1.00 97.88 97 MET A O 1
ATOM 716 N N . ALA A 1 98 ? 12.096 -4.762 -19.356 1.00 98.06 98 ALA A N 1
ATOM 717 C CA . ALA A 1 98 ? 13.495 -5.078 -19.636 1.00 98.06 98 ALA A CA 1
ATOM 718 C C . ALA A 1 98 ? 13.896 -6.507 -19.218 1.00 98.06 98 ALA A C 1
ATOM 720 O O . ALA A 1 98 ? 14.935 -7.001 -19.658 1.00 98.06 98 ALA A O 1
ATOM 721 N N . LEU A 1 99 ? 13.089 -7.177 -18.387 1.00 98.06 99 LEU A N 1
ATOM 722 C CA . LEU A 1 99 ? 13.304 -8.567 -17.989 1.00 98.06 99 LEU A CA 1
ATOM 723 C C . LEU A 1 99 ? 12.786 -9.554 -19.052 1.00 98.06 99 LEU A C 1
ATOM 725 O O . LEU A 1 99 ? 11.823 -9.240 -19.771 1.00 98.06 99 LEU A O 1
ATOM 729 N N . PR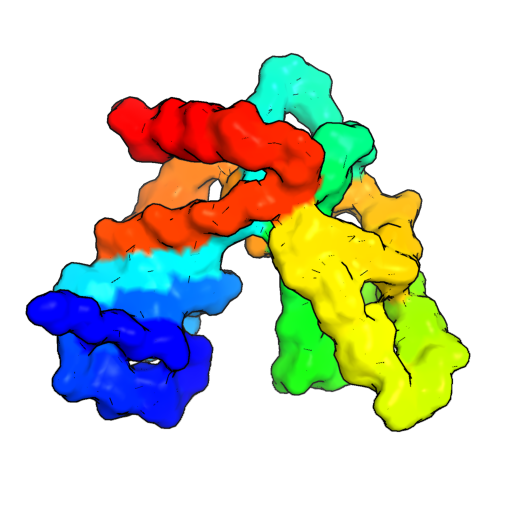O A 1 100 ? 13.362 -10.775 -19.117 1.00 98.19 100 PRO A N 1
ATOM 730 C CA . PRO A 1 100 ? 12.783 -11.881 -19.875 1.00 98.19 100 PRO A CA 1
ATOM 731 C C . PRO A 1 100 ? 11.314 -12.095 -19.504 1.00 98.19 100 PRO A C 1
ATOM 733 O O . PRO A 1 100 ? 10.944 -11.992 -18.336 1.00 98.19 100 PRO A O 1
ATOM 736 N N . GLU A 1 101 ? 10.469 -12.413 -20.486 1.00 97.00 101 GLU A N 1
ATOM 737 C CA . GLU A 1 101 ? 9.017 -12.548 -20.288 1.00 97.00 101 GLU A CA 1
ATOM 738 C C . GLU A 1 101 ? 8.662 -13.494 -19.131 1.00 97.00 101 GLU A C 1
ATOM 740 O O . GLU A 1 101 ? 7.837 -13.159 -18.282 1.00 97.00 101 GLU A O 1
ATOM 745 N N . ASN A 1 102 ? 9.354 -14.632 -19.043 1.00 96.94 102 ASN A N 1
ATOM 746 C CA . ASN A 1 102 ? 9.158 -15.639 -18.002 1.00 96.94 102 ASN A CA 1
ATOM 747 C C . ASN A 1 102 ? 9.630 -15.200 -16.604 1.00 96.94 102 ASN A C 1
ATOM 749 O O . ASN A 1 102 ? 9.371 -15.917 -15.646 1.00 96.94 102 ASN A O 1
ATOM 753 N N . GLU A 1 103 ? 10.298 -14.054 -16.464 1.00 97.25 103 GLU A N 1
ATOM 754 C CA . GLU A 1 103 ? 10.788 -13.512 -15.188 1.00 97.25 103 GLU A CA 1
ATOM 755 C C . GLU A 1 103 ? 10.055 -12.235 -14.761 1.00 97.25 103 GLU A C 1
ATOM 757 O O . GLU A 1 103 ? 10.198 -11.801 -13.619 1.00 97.25 103 GLU A O 1
ATOM 762 N N . ARG A 1 104 ? 9.227 -11.640 -15.631 1.00 96.69 104 ARG A N 1
ATOM 763 C CA . ARG A 1 104 ? 8.532 -10.377 -15.329 1.00 96.69 104 ARG A CA 1
ATOM 764 C C . ARG A 1 104 ? 7.692 -10.459 -14.064 1.00 96.69 104 ARG A C 1
ATOM 766 O O . ARG A 1 104 ? 7.755 -9.543 -13.261 1.00 96.69 104 ARG A O 1
ATOM 773 N N . HIS A 1 105 ? 6.995 -11.570 -13.835 1.00 93.56 105 HIS A N 1
ATOM 774 C CA . HIS A 1 105 ? 6.214 -11.783 -12.611 1.00 93.56 105 HIS A CA 1
ATOM 775 C C . HIS A 1 105 ? 7.074 -11.704 -11.332 1.00 93.56 105 HIS A C 1
ATOM 777 O O . HIS A 1 105 ? 6.625 -11.176 -10.319 1.00 93.56 105 HIS A O 1
ATOM 783 N N . LEU A 1 106 ? 8.334 -12.159 -11.373 1.00 95.00 106 LEU A N 1
ATOM 784 C CA . LEU A 1 106 ? 9.280 -11.968 -10.267 1.00 95.00 106 LEU A CA 1
ATOM 785 C C . LEU A 1 106 ? 9.716 -10.506 -10.170 1.00 95.00 106 LEU A C 1
ATOM 787 O O . LEU A 1 106 ? 9.807 -9.970 -9.073 1.00 95.00 106 LEU A O 1
ATOM 791 N N . GLY A 1 107 ? 9.958 -9.858 -11.311 1.00 96.00 107 GLY A N 1
ATOM 792 C CA . GLY A 1 107 ? 10.270 -8.430 -11.379 1.00 96.00 107 GLY A CA 1
ATOM 793 C C . GLY A 1 107 ? 9.175 -7.531 -10.809 1.00 96.00 107 GLY A C 1
ATOM 794 O O . GLY A 1 107 ? 9.501 -6.485 -10.261 1.00 96.00 107 GLY A O 1
ATOM 795 N N . VAL A 1 108 ? 7.913 -7.957 -10.902 1.00 97.69 108 VAL A N 1
ATOM 796 C CA . VAL A 1 108 ? 6.769 -7.288 -10.274 1.00 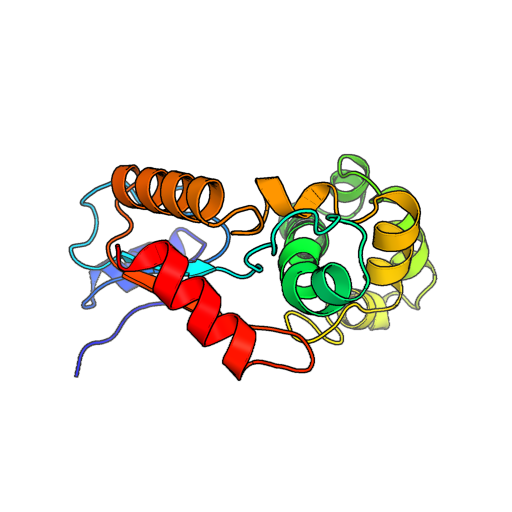97.69 108 VAL A CA 1
ATOM 797 C C . VAL A 1 108 ? 6.744 -7.542 -8.766 1.00 97.69 108 VAL A C 1
ATOM 799 O O . VAL A 1 108 ? 6.561 -6.603 -8.011 1.00 97.69 108 VAL A O 1
ATOM 802 N N . HIS A 1 109 ? 6.933 -8.781 -8.292 1.00 97.31 109 HIS A N 1
ATOM 803 C CA . HIS A 1 109 ? 6.595 -9.142 -6.899 1.00 97.31 109 HIS A CA 1
ATOM 804 C C . HIS A 1 109 ? 7.773 -9.399 -5.956 1.00 97.31 109 HIS A C 1
ATOM 806 O O . HIS A 1 109 ? 7.560 -9.652 -4.767 1.00 97.31 109 HIS A O 1
ATOM 812 N N . VAL A 1 110 ? 9.021 -9.361 -6.424 1.00 96.25 110 VAL A N 1
ATOM 813 C CA . VAL A 1 110 ? 10.171 -9.542 -5.527 1.00 96.25 110 VAL A CA 1
ATOM 814 C C . VAL A 1 110 ? 10.151 -8.462 -4.442 1.00 96.25 110 VAL A C 1
ATOM 816 O O . VAL A 1 110 ? 9.995 -7.285 -4.739 1.00 96.25 110 VAL A O 1
ATOM 819 N N . GLY A 1 111 ? 10.259 -8.856 -3.171 1.00 94.19 111 GLY A N 1
ATOM 820 C CA . GLY A 1 111 ? 10.212 -7.914 -2.045 1.00 94.19 111 GLY A CA 1
ATOM 821 C C . GLY A 1 111 ? 8.826 -7.341 -1.712 1.00 94.19 111 GLY A C 1
ATOM 822 O O . GLY A 1 111 ? 8.747 -6.488 -0.829 1.00 94.19 111 GLY A O 1
ATOM 823 N N . HIS A 1 112 ? 7.746 -7.811 -2.353 1.00 95.19 112 HIS A N 1
ATOM 824 C CA . HIS A 1 112 ? 6.376 -7.325 -2.145 1.00 95.19 112 HIS A CA 1
ATOM 825 C C . HIS A 1 112 ? 6.007 -7.206 -0.657 1.00 95.19 112 HIS A C 1
ATOM 827 O O . HIS A 1 112 ? 6.174 -8.148 0.119 1.00 95.19 112 HIS A O 1
ATOM 833 N N . CYS A 1 113 ? 5.519 -6.023 -0.272 1.00 94.19 113 CYS A N 1
ATOM 834 C CA . CYS A 1 113 ? 5.170 -5.642 1.102 1.00 94.19 113 CYS A CA 1
ATOM 835 C C . CYS A 1 113 ? 6.317 -5.719 2.135 1.00 94.19 113 CYS A C 1
ATOM 837 O O . CYS A 1 113 ? 6.053 -5.673 3.338 1.00 94.19 113 CYS A O 1
ATOM 839 N N . ILE A 1 114 ? 7.578 -5.831 1.699 1.00 95.25 114 ILE A N 1
ATOM 840 C CA . ILE A 1 114 ? 8.767 -5.878 2.568 1.00 95.25 114 ILE A CA 1
ATOM 841 C C . ILE A 1 114 ? 9.730 -4.732 2.235 1.00 95.25 114 ILE A C 1
ATOM 843 O O . ILE A 1 114 ? 10.145 -4.000 3.132 1.00 95.25 114 ILE A O 1
ATOM 847 N N . HIS A 1 115 ? 10.089 -4.565 0.962 1.00 96.25 115 HIS A N 1
ATOM 848 C CA . HIS A 1 115 ? 10.949 -3.486 0.472 1.00 96.25 115 HIS A CA 1
ATOM 849 C C . HIS A 1 115 ? 10.605 -3.145 -0.985 1.00 96.25 115 HIS A C 1
ATOM 851 O O . HIS A 1 115 ? 9.968 -3.933 -1.676 1.00 96.25 115 HIS A O 1
ATOM 857 N N . LEU A 1 116 ? 11.059 -1.987 -1.466 1.00 98.06 116 LEU A N 1
ATOM 858 C CA . LEU A 1 116 ? 10.936 -1.620 -2.878 1.00 98.06 116 LEU A CA 1
ATOM 859 C C . LEU A 1 116 ? 11.858 -2.498 -3.735 1.00 98.06 116 LEU A C 1
ATOM 861 O O . LEU A 1 116 ? 13.020 -2.707 -3.375 1.00 98.06 116 LEU A O 1
ATOM 865 N N . ASN A 1 117 ? 11.359 -3.032 -4.848 1.00 98.06 117 ASN A N 1
ATOM 866 C CA . ASN A 1 117 ? 12.201 -3.668 -5.861 1.00 98.06 117 ASN A CA 1
ATOM 867 C C . ASN A 1 117 ? 12.741 -2.643 -6.869 1.00 98.06 117 ASN A C 1
ATOM 869 O O . ASN A 1 117 ? 12.490 -1.448 -6.760 1.00 98.06 117 ASN A O 1
ATOM 873 N N . LYS A 1 118 ? 13.481 -3.105 -7.885 1.00 98.31 118 LYS A N 1
ATOM 874 C CA . LYS A 1 118 ? 14.082 -2.214 -8.892 1.00 98.31 118 LYS A CA 1
ATOM 875 C C . LYS A 1 118 ? 13.055 -1.365 -9.649 1.00 98.31 118 LYS A C 1
ATOM 877 O O . LYS A 1 118 ? 13.346 -0.212 -9.952 1.00 98.31 118 LYS A O 1
ATOM 882 N N . ALA A 1 119 ? 11.898 -1.929 -9.993 1.00 98.50 119 ALA A N 1
ATOM 883 C CA . ALA A 1 119 ? 10.847 -1.198 -10.694 1.00 98.50 119 ALA A CA 1
ATOM 884 C C . ALA A 1 119 ? 10.185 -0.179 -9.759 1.00 98.50 119 ALA A C 1
ATOM 886 O O . ALA A 1 119 ? 9.987 0.973 -10.147 1.00 98.50 119 ALA A O 1
ATOM 887 N N . ASP A 1 120 ? 9.932 -0.566 -8.509 1.00 98.56 120 ASP A N 1
ATOM 888 C CA . ASP A 1 120 ? 9.354 0.329 -7.506 1.00 98.56 120 ASP A CA 1
ATOM 889 C C . ASP A 1 120 ? 10.296 1.488 -7.168 1.00 98.56 120 ASP A C 1
ATOM 891 O O . ASP A 1 120 ? 9.855 2.627 -7.042 1.00 98.56 120 ASP A O 1
ATOM 895 N N . GLU A 1 121 ? 11.603 1.226 -7.068 1.00 98.38 121 GLU A N 1
ATOM 896 C CA . GLU A 1 121 ? 12.627 2.256 -6.874 1.00 98.38 121 GLU A CA 1
ATOM 897 C C . GLU A 1 121 ? 12.700 3.219 -8.064 1.00 98.38 121 GLU A C 1
ATOM 899 O O . GLU A 1 121 ? 12.825 4.427 -7.858 1.00 98.38 121 GLU A O 1
ATOM 904 N N . ALA A 1 122 ? 12.570 2.718 -9.298 1.00 98.50 122 ALA A N 1
ATOM 905 C CA . ALA A 1 122 ? 12.526 3.561 -10.492 1.00 98.50 122 ALA A CA 1
ATOM 906 C C . ALA A 1 122 ? 11.306 4.498 -10.483 1.00 98.50 122 ALA A C 1
ATOM 908 O O . ALA A 1 122 ? 11.437 5.686 -10.782 1.00 98.50 122 ALA A O 1
ATOM 909 N N . ALA A 1 123 ? 10.138 3.988 -10.086 1.00 98.38 123 ALA A N 1
ATOM 910 C CA . ALA A 1 123 ? 8.930 4.793 -9.932 1.00 98.38 123 ALA A CA 1
ATOM 911 C C . ALA A 1 123 ? 9.060 5.799 -8.778 1.00 98.38 123 ALA A C 1
ATOM 913 O O . ALA A 1 123 ? 8.708 6.971 -8.919 1.00 98.38 123 ALA A O 1
ATOM 914 N N . TRP A 1 124 ? 9.601 5.368 -7.635 1.00 98.44 124 TRP A N 1
ATOM 915 C CA . TRP A 1 124 ? 9.835 6.228 -6.476 1.00 98.44 124 TRP A CA 1
ATOM 916 C C . TRP A 1 124 ? 10.745 7.404 -6.828 1.00 98.44 124 TRP A C 1
ATOM 918 O O . TRP A 1 124 ? 10.442 8.538 -6.464 1.00 98.44 124 TRP A O 1
ATOM 928 N N . ALA A 1 125 ? 11.824 7.160 -7.577 1.00 98.31 125 ALA A N 1
ATOM 929 C CA . ALA A 1 125 ? 12.804 8.179 -7.946 1.00 98.31 125 ALA A CA 1
ATOM 930 C C . ALA A 1 125 ? 12.196 9.382 -8.689 1.00 98.31 125 ALA A C 1
ATOM 932 O O . ALA A 1 125 ? 12.727 10.486 -8.588 1.00 98.31 125 ALA A O 1
ATOM 933 N N . VAL A 1 126 ? 11.087 9.187 -9.412 1.00 98.12 126 VAL A N 1
ATOM 934 C CA . VAL A 1 126 ? 10.391 10.263 -10.140 1.00 98.12 126 VAL A CA 1
ATOM 935 C C . VAL A 1 126 ? 9.120 10.757 -9.444 1.00 98.12 126 VAL A C 1
ATOM 937 O O . VAL A 1 126 ? 8.582 11.788 -9.838 1.00 98.12 126 VAL A O 1
ATOM 940 N N . THR A 1 127 ? 8.632 10.051 -8.418 1.00 97.31 127 THR A N 1
ATOM 941 C CA . THR A 1 127 ? 7.353 10.363 -7.750 1.00 97.31 127 THR A CA 1
ATOM 942 C C . THR A 1 127 ? 7.471 10.781 -6.289 1.00 97.31 127 THR A C 1
ATOM 944 O O . THR A 1 127 ? 6.507 11.342 -5.771 1.00 97.31 127 THR A O 1
ATOM 947 N N . GLY A 1 128 ? 8.580 10.480 -5.606 1.00 95.50 128 GLY A N 1
ATOM 948 C CA . GLY A 1 128 ? 8.806 10.840 -4.201 1.00 95.50 128 GLY A CA 1
ATOM 949 C C . GLY A 1 128 ? 7.704 10.371 -3.245 1.00 95.50 128 GLY A C 1
ATOM 950 O O . GLY A 1 128 ? 7.354 11.088 -2.316 1.00 95.50 128 GLY A O 1
ATOM 951 N N . GLY A 1 129 ? 7.083 9.217 -3.509 1.00 93.69 129 GLY A N 1
ATOM 952 C CA . GLY A 1 129 ? 6.000 8.704 -2.665 1.00 93.69 129 GLY A CA 1
ATOM 953 C C . GLY A 1 129 ? 4.634 9.361 -2.883 1.00 93.69 129 GLY A C 1
ATOM 954 O O . GLY A 1 129 ? 3.739 9.151 -2.074 1.00 93.69 129 GLY A O 1
ATOM 955 N N . SER A 1 130 ? 4.421 10.105 -3.976 1.00 95.69 130 SER A N 1
ATOM 956 C CA . SER A 1 130 ? 3.134 10.776 -4.266 1.00 95.69 130 SER A CA 1
ATOM 957 C C . SER A 1 130 ? 1.893 9.866 -4.284 1.00 95.69 130 SER A C 1
ATOM 959 O O . SER A 1 130 ? 0.783 10.361 -4.114 1.00 95.69 130 SER A O 1
ATOM 961 N N . LEU A 1 131 ? 2.059 8.547 -4.450 1.00 94.19 131 LEU A N 1
ATOM 962 C CA . LEU A 1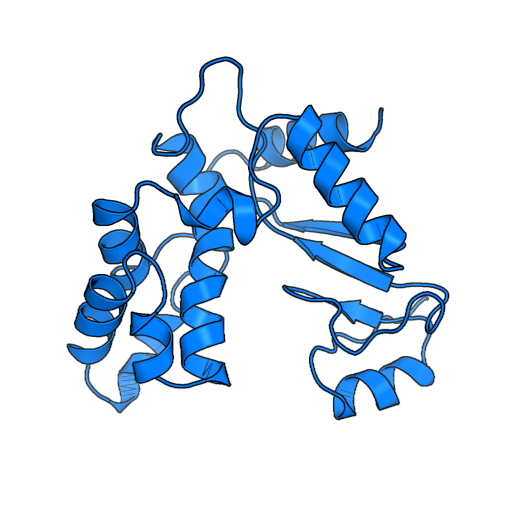 131 ? 0.968 7.572 -4.342 1.00 94.19 131 LEU A CA 1
ATOM 963 C C . LEU A 1 131 ? 0.588 7.223 -2.896 1.00 94.19 131 LEU A C 1
ATOM 965 O O . LEU A 1 131 ? -0.510 6.722 -2.666 1.00 94.19 131 LEU A O 1
ATOM 969 N N . LEU A 1 132 ? 1.460 7.454 -1.912 1.00 96.44 132 LEU A N 1
ATOM 970 C CA . LEU A 1 132 ? 1.243 7.007 -0.534 1.00 96.44 132 LEU A CA 1
ATOM 971 C C . LEU A 1 132 ? -0.060 7.542 0.089 1.00 96.44 132 LEU A C 1
ATOM 973 O O . LEU A 1 132 ? -0.778 6.723 0.665 1.00 96.44 132 LEU A O 1
ATOM 977 N N . PRO A 1 133 ? -0.436 8.830 -0.054 1.00 93.50 133 PRO A N 1
ATOM 978 C CA . PRO A 1 133 ? -1.651 9.347 0.579 1.00 93.50 133 PRO A CA 1
ATOM 979 C C . PRO A 1 133 ? -2.951 8.727 0.047 1.00 93.50 133 PRO A C 1
ATOM 981 O O . PRO A 1 133 ? -3.957 8.734 0.746 1.00 93.50 133 PRO A O 1
ATOM 984 N N . THR A 1 134 ? -2.951 8.203 -1.184 1.00 91.12 134 THR A N 1
ATOM 985 C CA . THR A 1 134 ? -4.152 7.647 -1.834 1.00 91.12 134 THR A CA 1
ATOM 986 C C . THR A 1 134 ? -4.178 6.123 -1.877 1.00 91.12 134 THR A C 1
ATOM 988 O O . THR A 1 134 ? -5.224 5.545 -2.154 1.00 91.12 134 THR A O 1
ATOM 991 N N . THR A 1 135 ? -3.048 5.461 -1.622 1.00 92.19 135 THR A N 1
ATOM 992 C CA . THR A 1 135 ? -2.915 3.995 -1.744 1.00 92.19 135 THR A CA 1
ATOM 993 C C . THR A 1 135 ? -2.583 3.306 -0.421 1.00 92.19 135 THR A C 1
ATOM 995 O O . THR A 1 135 ? -2.593 2.079 -0.343 1.00 92.19 135 THR A O 1
ATOM 998 N N . THR A 1 136 ? -2.294 4.077 0.630 1.00 94.94 136 THR A N 1
ATOM 999 C CA . THR A 1 136 ? -1.919 3.576 1.960 1.00 94.94 136 THR A CA 1
ATOM 1000 C C . THR A 1 136 ? -2.510 4.452 3.069 1.00 94.94 136 THR A C 1
ATOM 1002 O O . THR A 1 136 ? -3.046 5.527 2.808 1.00 94.94 136 THR A O 1
ATOM 1005 N N . LEU A 1 137 ? -2.348 4.037 4.327 1.00 94.88 137 LEU A N 1
ATOM 1006 C CA . LEU A 1 137 ? -2.551 4.887 5.503 1.00 94.88 137 LEU A CA 1
ATOM 1007 C C . LEU A 1 137 ? -1.238 5.597 5.857 1.00 94.88 137 LEU A C 1
ATOM 1009 O O . LEU A 1 137 ? -0.621 5.330 6.888 1.00 94.88 137 LEU A O 1
ATOM 1013 N N . THR A 1 138 ? -0.784 6.473 4.959 1.00 97.12 138 THR A N 1
ATOM 1014 C CA . THR A 1 138 ? 0.396 7.319 5.177 1.00 97.12 138 THR A CA 1
ATOM 1015 C C . THR A 1 138 ? -0.005 8.780 5.260 1.00 97.12 138 THR A C 1
ATOM 1017 O O . THR A 1 138 ? -0.691 9.286 4.376 1.00 97.12 138 THR A O 1
ATOM 1020 N N . GLY A 1 139 ? 0.462 9.463 6.299 1.00 97.00 139 GLY A N 1
ATOM 1021 C CA . GLY A 1 139 ? 0.182 10.876 6.531 1.00 97.00 139 GLY A CA 1
ATOM 1022 C C . GLY A 1 139 ? 0.429 11.257 7.983 1.00 97.00 139 GLY A C 1
ATOM 1023 O O . GLY A 1 139 ? 0.996 10.487 8.763 1.00 97.00 139 GLY A O 1
ATOM 1024 N N . THR A 1 140 ? -0.013 12.446 8.367 1.00 96.94 140 THR A N 1
ATOM 1025 C CA . THR A 1 140 ? -0.072 12.842 9.776 1.00 96.94 140 THR A CA 1
ATOM 1026 C C . THR A 1 140 ? -1.026 11.931 10.556 1.00 96.94 140 THR A C 1
ATOM 1028 O O . THR A 1 140 ? -1.923 11.301 9.993 1.00 96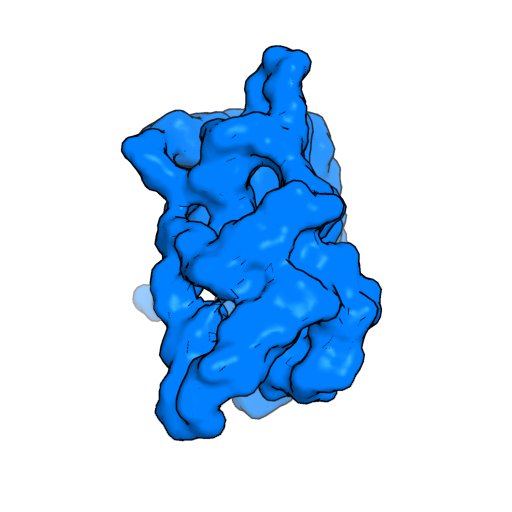.94 140 THR A O 1
ATOM 1031 N N . ALA A 1 141 ? -0.895 11.890 11.886 1.00 96.44 141 ALA A N 1
ATOM 1032 C CA . ALA A 1 141 ? -1.789 11.090 12.729 1.00 96.44 141 ALA A CA 1
ATOM 1033 C C . ALA A 1 141 ? -3.281 11.448 12.547 1.00 96.44 141 ALA A C 1
ATOM 1035 O O . ALA A 1 141 ? -4.138 10.575 12.664 1.00 96.44 141 ALA A O 1
ATOM 1036 N N . ALA A 1 142 ? -3.591 12.716 12.250 1.00 95.94 142 ALA A N 1
ATOM 1037 C CA . ALA A 1 142 ? -4.957 13.168 11.995 1.00 95.94 142 ALA A CA 1
ATOM 1038 C C . ALA A 1 142 ? -5.496 12.664 10.646 1.00 95.94 142 ALA A C 1
ATOM 1040 O O . ALA A 1 142 ? -6.636 12.216 10.579 1.00 95.94 142 ALA A O 1
ATOM 1041 N N . GLU A 1 143 ? -4.680 12.688 9.591 1.00 96.19 143 GLU A N 1
ATOM 1042 C CA . GLU A 1 143 ? -5.064 12.177 8.266 1.00 96.19 143 GLU A CA 1
ATOM 1043 C C . GLU A 1 143 ? -5.247 10.657 8.281 1.00 96.19 143 GLU A C 1
ATOM 1045 O O . GLU A 1 143 ? -6.234 10.150 7.752 1.00 96.19 143 GLU A O 1
ATOM 1050 N N . VAL A 1 144 ? -4.344 9.932 8.952 1.00 96.12 144 VAL A N 1
ATOM 1051 C CA . VAL A 1 144 ? -4.450 8.476 9.144 1.00 96.12 144 VAL A CA 1
ATOM 1052 C C . VAL A 1 144 ? -5.752 8.114 9.856 1.00 96.12 144 VAL A C 1
ATOM 1054 O O . VAL A 1 144 ? -6.467 7.211 9.429 1.00 96.12 144 VAL A O 1
ATOM 1057 N N . ARG A 1 145 ? -6.101 8.850 10.914 1.00 96.06 145 ARG A N 1
ATOM 1058 C CA . ARG A 1 145 ? -7.370 8.675 11.623 1.00 96.06 145 ARG A CA 1
ATOM 1059 C C . ARG A 1 145 ? -8.578 8.951 10.738 1.00 96.06 145 ARG A C 1
ATOM 1061 O O . ARG A 1 145 ? -9.474 8.119 10.687 1.00 96.06 145 ARG A O 1
ATOM 1068 N N . ALA A 1 146 ? -8.590 10.083 10.037 1.00 96.19 146 ALA A N 1
ATOM 1069 C CA . ALA A 1 146 ? -9.706 10.453 9.174 1.00 96.19 146 ALA A CA 1
ATOM 1070 C C . ALA A 1 146 ? -9.944 9.402 8.076 1.00 96.19 146 ALA A C 1
ATOM 1072 O O . ALA A 1 146 ? -11.083 9.062 7.771 1.00 96.19 146 ALA A O 1
ATOM 1073 N N . HIS A 1 147 ? -8.877 8.834 7.515 1.00 94.69 147 HIS A N 1
ATOM 1074 C CA . HIS A 1 147 ? -8.990 7.752 6.539 1.00 94.69 147 HIS A CA 1
ATOM 1075 C C . HIS A 1 147 ? -9.492 6.446 7.191 1.00 94.69 147 HIS A C 1
ATOM 1077 O O . HIS A 1 147 ? -10.349 5.770 6.628 1.00 94.69 147 HIS A O 1
ATOM 1083 N N . ALA A 1 148 ? -9.056 6.102 8.407 1.00 94.62 148 ALA A N 1
ATOM 1084 C CA . ALA A 1 148 ? -9.619 4.958 9.131 1.00 94.62 148 ALA A CA 1
ATOM 1085 C C . ALA A 1 148 ? -11.119 5.131 9.451 1.00 94.62 148 ALA A C 1
ATOM 1087 O O . ALA A 1 148 ? -11.883 4.175 9.341 1.00 94.62 148 ALA A O 1
ATOM 1088 N N . GLU A 1 149 ? -11.558 6.347 9.784 1.00 95.88 149 GLU A N 1
ATOM 1089 C CA . GLU A 1 149 ? -12.976 6.678 9.979 1.00 95.88 149 GLU A CA 1
ATOM 1090 C C . GLU A 1 149 ? -13.777 6.505 8.678 1.00 95.88 149 GLU A C 1
ATOM 1092 O O . GLU A 1 149 ? -14.842 5.894 8.696 1.00 95.88 149 GLU A O 1
ATOM 1097 N N . GLN A 1 150 ? -13.233 6.925 7.530 1.00 94.69 150 GLN A N 1
ATOM 1098 C CA . GLN A 1 150 ? -13.853 6.684 6.218 1.00 94.69 150 GLN A CA 1
ATOM 1099 C C . GLN A 1 150 ? -13.985 5.189 5.894 1.00 94.69 150 GLN A C 1
ATOM 1101 O O . GLN A 1 150 ? -15.001 4.763 5.349 1.00 94.69 150 GLN A O 1
ATOM 1106 N N . LEU A 1 151 ? -12.982 4.374 6.233 1.00 94.69 151 LEU A N 1
ATOM 1107 C CA . LEU A 1 151 ? -13.065 2.919 6.071 1.00 94.69 151 LEU A CA 1
ATOM 1108 C C . LEU A 1 151 ? -14.151 2.320 6.977 1.00 94.69 151 LEU A C 1
ATOM 1110 O O . LEU A 1 151 ? -14.901 1.446 6.541 1.00 94.69 151 LEU A O 1
ATOM 1114 N N . ALA A 1 152 ? -14.283 2.816 8.210 1.00 95.69 152 ALA A N 1
ATOM 1115 C CA . ALA A 1 152 ? -15.348 2.397 9.117 1.00 95.69 152 ALA A CA 1
ATOM 1116 C C . ALA A 1 152 ? -16.745 2.759 8.576 1.00 95.69 152 ALA A C 1
ATOM 1118 O O . ALA A 1 152 ? -17.657 1.935 8.629 1.00 95.69 152 ALA A O 1
ATOM 1119 N N . GLU A 1 153 ? -16.909 3.945 7.978 1.00 95.69 153 GLU A N 1
ATOM 1120 C CA . GLU A 1 153 ? -18.143 4.341 7.277 1.00 95.69 153 GLU A CA 1
ATOM 1121 C C . GLU A 1 153 ? -18.465 3.427 6.082 1.00 95.69 153 GLU A C 1
ATOM 1123 O O . GLU A 1 153 ? -19.635 3.207 5.765 1.00 95.69 153 GLU A O 1
ATOM 1128 N N . GLN A 1 154 ? -17.443 2.845 5.449 1.00 95.50 154 GLN A N 1
ATOM 1129 C CA . GLN A 1 154 ? -17.582 1.842 4.387 1.00 95.50 154 GLN A CA 1
ATOM 1130 C C . GLN A 1 154 ? -17.820 0.415 4.918 1.00 95.50 154 GLN A C 1
ATOM 1132 O O . GLN A 1 154 ? -17.899 -0.529 4.135 1.00 95.50 154 GLN A O 1
ATOM 1137 N N . GLY A 1 155 ? -17.972 0.237 6.233 1.00 96.19 155 GLY A N 1
ATOM 1138 C CA . GLY A 1 155 ? -18.297 -1.045 6.857 1.00 96.19 155 GLY A CA 1
ATOM 1139 C C . GLY A 1 155 ? -17.094 -1.867 7.321 1.00 96.19 155 GLY A C 1
ATOM 1140 O O . GLY A 1 155 ? -17.286 -3.014 7.721 1.00 96.19 155 GLY A O 1
ATOM 1141 N N . VAL A 1 156 ? -15.873 -1.319 7.304 1.00 97.06 156 VAL A N 1
ATOM 1142 C CA . VAL A 1 156 ? -14.715 -1.961 7.948 1.00 97.06 156 VAL A CA 1
ATOM 1143 C C . VAL A 1 156 ? -14.908 -1.966 9.463 1.00 97.06 156 VAL A C 1
ATOM 1145 O O . VAL A 1 156 ? -15.170 -0.930 10.069 1.00 97.06 156 VAL A O 1
ATOM 1148 N N . THR A 1 157 ? -14.744 -3.129 10.094 1.00 97.06 157 THR A N 1
ATOM 1149 C CA . THR A 1 157 ? -14.931 -3.292 11.547 1.00 97.06 157 THR A CA 1
ATOM 1150 C C . THR A 1 157 ? -13.627 -3.556 12.293 1.00 97.06 157 THR A C 1
ATOM 1152 O O . THR A 1 157 ? -13.572 -3.378 13.507 1.00 97.06 157 THR A O 1
ATOM 1155 N N . GLU A 1 158 ? -12.578 -3.989 11.592 1.00 96.31 158 GLU A N 1
ATOM 1156 C CA . GLU A 1 158 ? -11.253 -4.210 12.165 1.00 96.31 158 GLU A CA 1
ATOM 1157 C C . GLU A 1 158 ? -10.154 -3.724 11.223 1.00 96.31 158 GLU A C 1
ATOM 1159 O O . GLU A 1 158 ? -10.123 -4.037 10.034 1.00 96.31 158 GLU A O 1
ATOM 1164 N N . MET A 1 159 ? -9.208 -2.996 11.803 1.00 95.06 159 MET A N 1
ATOM 1165 C CA . MET A 1 159 ? -8.026 -2.480 11.134 1.00 95.06 159 MET A CA 1
ATOM 1166 C C . MET A 1 159 ? -6.852 -3.442 11.368 1.00 95.06 159 MET A C 1
ATOM 1168 O O . MET A 1 159 ? -6.418 -3.628 12.503 1.00 95.06 159 MET A O 1
ATOM 1172 N N . VAL A 1 160 ? -6.306 -4.024 10.292 1.00 96.62 160 VAL A N 1
ATOM 1173 C CA . VAL A 1 160 ? -5.126 -4.903 10.327 1.00 96.62 160 VAL A CA 1
ATOM 1174 C C . VAL A 1 160 ? -3.920 -4.192 9.714 1.00 96.62 160 VAL A C 1
ATOM 1176 O O . VAL A 1 160 ? -3.902 -3.894 8.525 1.00 96.62 160 VAL A O 1
ATOM 1179 N N . TYR A 1 161 ? -2.883 -3.940 10.513 1.00 96.62 161 TYR A N 1
ATOM 1180 C CA . TYR A 1 161 ? -1.692 -3.214 10.065 1.00 96.62 161 TYR A CA 1
ATOM 1181 C C . TYR A 1 161 ? -0.503 -4.135 9.788 1.00 96.62 161 TYR A C 1
ATOM 1183 O O . TYR A 1 161 ? -0.091 -4.897 10.666 1.00 96.62 161 TYR A O 1
ATOM 1191 N N . GLN A 1 162 ? 0.115 -3.993 8.614 1.00 96.50 162 GLN A N 1
ATOM 1192 C CA . GLN A 1 162 ? 1.430 -4.566 8.327 1.00 96.50 162 GLN A CA 1
ATOM 1193 C C . GLN A 1 162 ? 2.499 -3.458 8.246 1.00 96.50 162 GLN A C 1
ATOM 1195 O O . GLN A 1 162 ? 2.530 -2.718 7.258 1.00 96.50 162 GLN A O 1
ATOM 1200 N N . PRO A 1 163 ? 3.411 -3.350 9.235 1.00 96.62 163 PRO A N 1
ATOM 1201 C CA . PRO A 1 163 ? 4.528 -2.414 9.164 1.00 96.62 163 PRO A CA 1
ATOM 1202 C C . PRO A 1 163 ? 5.602 -2.896 8.179 1.00 96.62 163 PRO A C 1
ATOM 1204 O O . PRO A 1 163 ? 5.819 -4.099 8.018 1.00 96.62 163 PRO A O 1
ATOM 1207 N N . ALA A 1 164 ? 6.334 -1.952 7.589 1.00 96.38 164 ALA A N 1
ATOM 1208 C CA . ALA A 1 164 ? 7.545 -2.217 6.815 1.00 96.38 164 ALA A CA 1
ATOM 1209 C C . ALA A 1 164 ? 8.715 -1.346 7.303 1.00 96.38 164 ALA A C 1
ATOM 1211 O O . ALA A 1 164 ? 8.571 -0.493 8.183 1.00 96.38 164 ALA A O 1
ATOM 1212 N N . GLY A 1 165 ? 9.897 -1.573 6.731 1.00 95.94 165 GLY A N 1
ATOM 1213 C CA . GLY A 1 165 ? 11.108 -0.838 7.077 1.00 95.94 165 GLY A CA 1
ATOM 1214 C C . GLY A 1 165 ? 11.842 -1.371 8.318 1.00 95.94 165 GLY A C 1
ATOM 1215 O O . GLY A 1 165 ? 11.457 -2.373 8.923 1.00 95.94 165 GLY A O 1
ATOM 1216 N N . PRO A 1 166 ? 12.955 -0.723 8.700 1.00 96.50 166 PRO A N 1
ATOM 1217 C CA . PRO A 1 166 ? 13.908 -1.278 9.664 1.00 96.50 166 PRO A CA 1
ATOM 1218 C C . PRO A 1 166 ? 13.480 -1.153 11.135 1.00 96.50 166 PRO A C 1
ATOM 1220 O O . PRO A 1 166 ? 14.137 -1.726 12.003 1.00 96.50 166 PRO A O 1
ATOM 1223 N N . ASN A 1 167 ? 12.417 -0.402 11.445 1.00 97.00 167 ASN A N 1
ATOM 1224 C CA . ASN A 1 167 ? 11.969 -0.155 12.819 1.00 97.00 167 ASN A CA 1
ATOM 1225 C C . ASN A 1 167 ? 10.474 -0.479 13.008 1.00 97.00 167 ASN A C 1
ATOM 1227 O O . ASN A 1 167 ? 9.668 0.429 13.221 1.00 97.00 167 ASN A O 1
ATOM 1231 N N . PRO A 1 168 ? 10.085 -1.768 12.982 1.00 95.31 168 PRO A N 1
ATOM 1232 C CA . PRO A 1 168 ? 8.683 -2.167 13.109 1.00 95.31 168 PRO A CA 1
ATOM 1233 C C . PRO A 1 168 ? 8.059 -1.742 14.444 1.00 95.31 168 PRO A C 1
ATOM 1235 O O . PRO A 1 168 ? 6.860 -1.502 14.504 1.00 95.31 168 PRO A O 1
ATOM 1238 N N . ARG A 1 169 ? 8.853 -1.597 15.517 1.00 97.94 169 ARG A N 1
ATOM 1239 C CA . ARG A 1 169 ? 8.352 -1.107 16.809 1.00 97.94 169 ARG A CA 1
ATOM 1240 C C . ARG A 1 169 ? 7.812 0.321 16.696 1.00 97.94 169 ARG A C 1
ATOM 1242 O O . ARG A 1 169 ? 6.696 0.554 17.144 1.00 97.94 169 ARG A O 1
ATOM 1249 N N . ARG A 1 170 ? 8.564 1.249 16.082 1.00 97.25 170 ARG A N 1
ATOM 1250 C CA . ARG A 1 170 ? 8.097 2.632 15.848 1.00 97.25 170 ARG A CA 1
ATOM 1251 C C . ARG A 1 170 ? 6.799 2.626 15.052 1.00 97.25 170 ARG A C 1
ATOM 1253 O O . ARG A 1 170 ? 5.849 3.306 15.424 1.00 97.25 170 ARG A O 1
ATOM 1260 N N . GLU A 1 171 ? 6.772 1.873 13.959 1.00 98.00 171 GLU A N 1
ATOM 1261 C CA . GLU A 1 171 ? 5.618 1.833 13.064 1.00 98.00 171 GLU A CA 1
ATOM 1262 C C . GLU A 1 171 ? 4.364 1.320 13.790 1.00 98.00 171 GLU A C 1
ATOM 1264 O O . GLU A 1 171 ? 3.313 1.952 13.729 1.00 98.00 171 GLU A O 1
ATOM 1269 N N . LEU A 1 172 ? 4.488 0.245 14.577 1.00 97.75 172 LEU A N 1
ATOM 1270 C CA . LEU A 1 172 ? 3.394 -0.269 15.407 1.00 97.75 172 LEU A CA 1
ATOM 1271 C C . LEU A 1 172 ? 2.941 0.743 16.473 1.00 97.75 172 LEU A C 1
ATOM 1273 O O . LEU A 1 172 ? 1.744 0.973 16.622 1.00 97.75 172 LEU A O 1
ATOM 1277 N N . GLU A 1 173 ? 3.873 1.359 17.208 1.00 98.06 173 GLU A N 1
ATOM 1278 C CA . GLU A 1 173 ? 3.558 2.318 18.278 1.00 98.06 173 GLU A CA 1
ATOM 1279 C C . GLU A 1 173 ? 2.890 3.590 17.727 1.00 98.06 173 GLU A C 1
ATOM 1281 O O . GLU A 1 173 ? 1.895 4.064 18.277 1.00 98.06 173 GLU A O 1
ATOM 1286 N N . THR A 1 174 ? 3.401 4.142 16.625 1.00 97.50 174 THR A N 1
ATOM 1287 C CA . THR A 1 174 ? 2.855 5.360 16.005 1.00 97.50 174 THR A CA 1
ATOM 1288 C C . THR A 1 174 ? 1.491 5.117 15.369 1.00 97.50 174 THR A C 1
ATOM 1290 O O . THR A 1 174 ? 0.577 5.909 15.605 1.00 97.50 174 THR A O 1
ATOM 1293 N N . MET A 1 175 ? 1.310 4.002 14.653 1.00 97.56 175 MET A N 1
ATOM 1294 C CA . MET A 1 175 ? 0.020 3.635 14.066 1.00 97.56 175 MET A CA 1
ATOM 1295 C C . MET A 1 175 ? -1.030 3.353 15.149 1.00 97.56 175 MET A C 1
ATOM 1297 O O . MET A 1 175 ? -2.141 3.879 15.083 1.00 97.56 175 MET A O 1
ATOM 1301 N N . TYR A 1 176 ? -0.669 2.610 16.202 1.00 96.81 176 TYR A N 1
ATOM 1302 C CA . TYR A 1 176 ? -1.552 2.387 17.350 1.00 96.81 176 TYR A CA 1
ATOM 1303 C C . TYR A 1 176 ? -1.987 3.712 17.989 1.00 96.81 176 TYR A C 1
ATOM 1305 O O . TYR A 1 176 ? -3.177 3.930 18.222 1.00 96.81 176 TYR A O 1
ATOM 1313 N N . ASN A 1 177 ? -1.046 4.628 18.230 1.00 96.94 177 ASN A N 1
ATOM 1314 C CA . ASN A 1 177 ? -1.347 5.935 18.815 1.00 96.94 177 ASN A CA 1
ATOM 1315 C C . ASN A 1 177 ? -2.228 6.806 17.907 1.00 96.94 177 ASN A C 1
ATOM 1317 O O . ASN A 1 177 ? -3.077 7.540 18.418 1.00 96.94 177 ASN A O 1
ATOM 1321 N N . ALA A 1 178 ? -2.038 6.731 16.586 1.00 96.06 178 ALA A N 1
ATOM 1322 C CA . ALA A 1 178 ? -2.852 7.458 15.618 1.00 96.06 178 ALA A CA 1
ATOM 1323 C C . ALA A 1 178 ? -4.303 6.958 15.599 1.00 96.06 178 ALA A C 1
ATOM 1325 O O . ALA A 1 178 ? -5.207 7.779 15.466 1.00 96.06 178 ALA A O 1
ATOM 1326 N N . LEU A 1 179 ? -4.538 5.659 15.815 1.00 94.00 179 LEU A N 1
ATOM 1327 C CA . LEU A 1 179 ? -5.861 5.029 15.709 1.00 94.00 179 LEU A CA 1
ATOM 1328 C C . LEU A 1 179 ? -6.611 4.866 17.045 1.00 94.00 179 LEU A C 1
ATOM 1330 O O . LEU A 1 179 ? -7.828 4.754 17.030 1.00 94.00 179 LEU A O 1
ATOM 1334 N N . SER A 1 180 ? -5.925 4.882 18.195 1.00 88.19 180 SER A N 1
ATOM 1335 C CA . SER A 1 180 ? -6.535 4.531 19.501 1.00 88.19 180 SER A CA 1
ATOM 1336 C C . SER A 1 180 ? -7.098 5.698 20.323 1.00 88.19 180 SER A C 1
ATOM 1338 O O . SER A 1 180 ? -7.704 5.465 21.369 1.00 88.19 180 SER A O 1
ATOM 1340 N N . LYS A 1 181 ? -6.833 6.947 19.934 1.00 59.69 181 LYS A N 1
ATOM 1341 C CA . LYS A 1 181 ? -7.489 8.131 20.536 1.00 59.69 181 LYS A CA 1
ATOM 1342 C C . LYS A 1 181 ? -8.879 8.371 19.961 1.00 59.69 181 LYS A C 1
ATOM 1344 O O . LYS A 1 181 ? -9.537 9.328 20.409 1.00 59.69 181 LYS A O 1
#